Protein AF-S9QUW1-F1 (afdb_monomer)

Secondary structure (DSSP, 8-state):
--TTTS--TT-----EE-SSSHHHHHHHHTSSPPGGG--EE-TT-HHHHHTT--SSSEEEEEETTEEEEEEESHHHHTSHHHHHHHHHHHHHS----PPP--

Mean predicted aligned error: 8.57 Å

Organism: Cystobacter fuscus (strain ATCC 25194 / DSM 2262 / NBRC 100088 / M29) (NCBI:txid1242864)

InterPro domains:
  IPR036249 Thioredoxin-like superfamily [SSF52833] (4-89)

Sequence (102 aa):
MALAKHPPEELQVLLFSHDADMPAVETFLGGPPDPALHLRLDAGKRAAHAFGVDTLPTSILVVDGRLVARFQGPREWDSRAMRRLLEKLTEEHPARDPAPVH

Nearest PDB structures (foldseek):
  3die-assembly1_B  TM=4.450E-01  e=2.642E-01  Staphylococcus aureus
  2qgv-assembly1_A  TM=6.243E-01  e=1.275E+00  Shigella flexneri 2a str. 301
  1nrj-assembly1_A  TM=4.425E-01  e=6.586E+00  Saccharomyces cerevisiae

Radius of gyration: 15.19 Å; Cα contacts (8 Å, |Δi|>4): 98; chains: 1; bounding box: 30×29×43 Å

Structure (mmCIF, N/CA/C/O backbone):
data_AF-S9QUW1-F1
#
_entry.id   AF-S9QUW1-F1
#
loop_
_atom_site.group_PDB
_atom_site.id
_atom_site.type_symbol
_atom_site.label_atom_id
_atom_site.label_alt_id
_atom_site.label_comp_id
_atom_site.label_asym_id
_atom_site.label_entity_id
_atom_site.label_seq_id
_atom_site.pdbx_PDB_ins_code
_atom_site.Cartn_x
_atom_site.Cartn_y
_atom_site.Cartn_z
_atom_site.occupancy
_atom_site.B_iso_or_equiv
_atom_site.auth_seq_id
_atom_site.auth_comp_id
_atom_site.auth_asym_id
_atom_site.auth_atom_id
_atom_site.pdbx_PDB_model_num
ATOM 1 N N . MET A 1 1 ? 1.335 12.643 4.805 1.00 53.53 1 MET A N 1
ATOM 2 C CA . MET A 1 1 ? 2.306 11.585 5.181 1.00 53.53 1 MET A CA 1
ATOM 3 C C . MET A 1 1 ? 2.547 11.438 6.698 1.00 53.53 1 MET A C 1
ATOM 5 O O . MET A 1 1 ? 3.632 11.029 7.077 1.00 53.53 1 MET A O 1
ATOM 9 N N . ALA A 1 2 ? 1.589 11.725 7.591 1.00 47.75 2 ALA A N 1
ATOM 10 C CA . ALA A 1 2 ? 1.814 11.527 9.037 1.00 47.75 2 ALA A CA 1
ATOM 11 C C . ALA A 1 2 ? 1.606 10.059 9.467 1.00 47.75 2 ALA A C 1
ATOM 13 O O . ALA A 1 2 ? 2.453 9.498 10.145 1.00 47.75 2 ALA A O 1
ATOM 14 N N . LEU A 1 3 ? 0.550 9.409 8.965 1.00 47.59 3 LEU A N 1
ATOM 15 C CA . LEU A 1 3 ? 0.196 8.019 9.298 1.00 47.59 3 LEU A CA 1
ATOM 16 C C . LEU A 1 3 ? 1.204 6.969 8.808 1.00 47.59 3 LEU A C 1
ATOM 18 O O . LEU A 1 3 ? 1.446 5.997 9.502 1.00 47.59 3 LEU A O 1
ATOM 22 N N . ALA A 1 4 ? 1.831 7.173 7.645 1.00 51.47 4 ALA A N 1
ATOM 23 C CA . ALA A 1 4 ? 2.875 6.263 7.157 1.00 51.47 4 ALA A CA 1
ATOM 24 C C . ALA A 1 4 ? 4.197 6.396 7.933 1.00 51.47 4 ALA A C 1
ATOM 26 O O . ALA A 1 4 ? 5.015 5.489 7.901 1.00 51.47 4 ALA A O 1
ATOM 27 N N . LYS A 1 5 ? 4.415 7.543 8.590 1.00 50.31 5 LYS A N 1
ATOM 28 C CA . LYS A 1 5 ? 5.630 7.825 9.367 1.00 50.31 5 LYS A CA 1
ATOM 29 C C . LYS A 1 5 ? 5.477 7.443 10.840 1.00 50.31 5 LYS A C 1
ATOM 31 O O . LYS A 1 5 ? 6.465 7.115 11.480 1.00 50.31 5 LYS A O 1
ATOM 36 N N . HIS A 1 6 ? 4.249 7.489 11.356 1.00 54.09 6 HIS A N 1
ATOM 37 C CA . HIS A 1 6 ? 3.894 7.109 12.722 1.00 54.09 6 HIS A CA 1
ATOM 38 C C . HIS A 1 6 ? 2.552 6.370 12.708 1.00 54.09 6 HIS A C 1
ATOM 40 O O . HIS A 1 6 ? 1.517 6.975 13.008 1.00 54.09 6 HIS A O 1
ATOM 46 N N . PRO A 1 7 ? 2.529 5.099 12.279 1.00 59.28 7 PRO A N 1
ATOM 47 C CA . PRO A 1 7 ? 1.333 4.295 12.443 1.00 59.28 7 PRO A CA 1
ATOM 48 C C . PRO A 1 7 ? 1.064 4.081 13.948 1.00 59.28 7 PRO A C 1
ATOM 50 O O . PRO A 1 7 ? 2.017 4.021 14.729 1.00 59.28 7 PRO A O 1
ATOM 53 N N . PRO A 1 8 ? -0.211 3.992 14.369 1.00 64.44 8 PRO A N 1
ATOM 54 C CA . PRO A 1 8 ? -0.577 3.460 15.683 1.00 64.44 8 PRO A CA 1
ATOM 55 C C . PRO A 1 8 ? 0.126 2.124 15.952 1.00 64.44 8 PRO A C 1
ATOM 57 O O . PRO A 1 8 ? 0.358 1.372 15.005 1.00 64.44 8 PRO A O 1
ATOM 60 N N . GLU A 1 9 ? 0.442 1.801 17.209 1.00 66.00 9 GLU A N 1
ATOM 61 C CA . GLU A 1 9 ? 1.118 0.534 17.548 1.00 66.00 9 GLU A CA 1
ATOM 62 C C . GLU A 1 9 ? 0.324 -0.695 17.078 1.00 66.00 9 GLU A C 1
ATOM 64 O O . GLU A 1 9 ? 0.911 -1.720 16.731 1.00 66.00 9 GLU A O 1
ATOM 69 N N . GLU A 1 10 ? -1.004 -0.586 16.991 1.00 72.38 10 GLU A N 1
ATOM 70 C CA . GLU A 1 10 ? -1.881 -1.662 16.523 1.00 72.38 10 GLU A CA 1
ATOM 71 C C . GLU A 1 10 ? -1.983 -1.739 14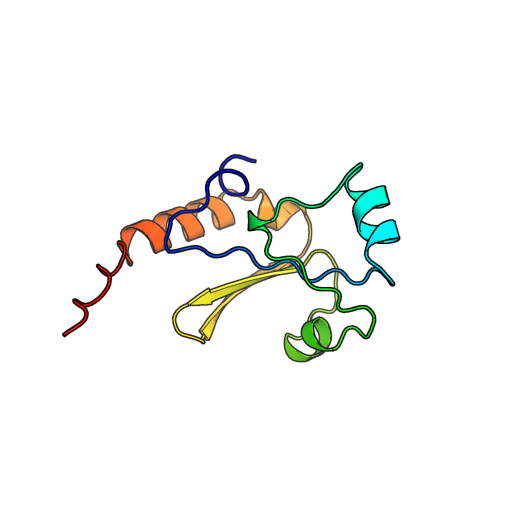.989 1.00 72.38 10 GLU A C 1
ATOM 73 O O . GLU A 1 10 ? -2.571 -2.677 14.445 1.00 72.38 10 GLU A O 1
ATOM 78 N N . LEU A 1 11 ? -1.417 -0.763 14.270 1.00 76.62 11 LEU A N 1
ATOM 79 C CA . LEU A 1 11 ? -1.448 -0.685 12.815 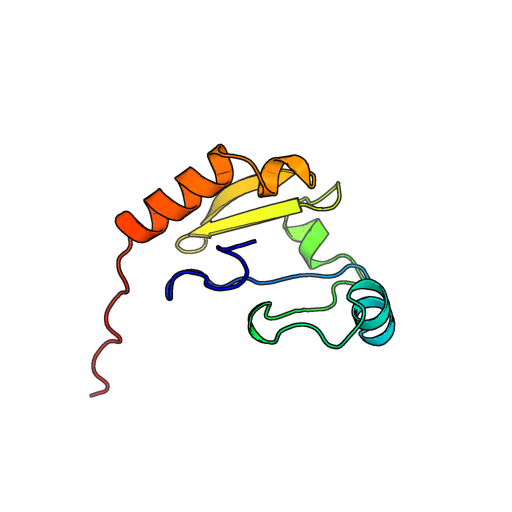1.00 76.62 11 LEU A CA 1
ATOM 80 C C . LEU A 1 11 ? -0.096 -1.084 12.224 1.00 76.62 11 LEU A C 1
ATOM 82 O O . LEU A 1 11 ? 0.852 -0.303 12.178 1.00 76.62 11 LEU A O 1
ATOM 86 N N . GLN A 1 12 ? -0.036 -2.280 11.648 1.00 83.06 12 GLN A N 1
ATOM 87 C CA . GLN A 1 12 ? 1.113 -2.691 10.851 1.00 83.06 12 GLN A CA 1
ATOM 88 C C . GLN A 1 12 ? 0.902 -2.351 9.372 1.00 83.06 12 GLN A C 1
ATOM 90 O O . GLN A 1 12 ? -0.103 -2.730 8.768 1.00 83.06 12 GLN A O 1
ATOM 95 N N . VAL A 1 13 ? 1.879 -1.678 8.762 1.00 84.56 13 VAL A N 1
ATOM 96 C CA . VAL A 1 13 ? 1.891 -1.429 7.316 1.00 84.56 13 VAL A CA 1
ATOM 97 C C . VAL A 1 13 ? 2.680 -2.537 6.627 1.00 84.56 13 VAL A C 1
ATOM 99 O O . VAL A 1 13 ? 3.839 -2.770 6.949 1.00 84.56 13 VAL A O 1
ATOM 102 N N . LEU A 1 14 ? 2.057 -3.212 5.661 1.00 91.38 14 LEU A N 1
ATOM 103 C CA . LEU A 1 14 ? 2.699 -4.229 4.831 1.00 91.38 14 LEU A CA 1
ATOM 104 C C . LEU A 1 14 ? 2.607 -3.819 3.363 1.00 91.38 14 LEU A C 1
ATOM 106 O O . LEU A 1 14 ? 1.513 -3.719 2.807 1.00 91.38 14 LEU A O 1
ATOM 110 N N . LEU A 1 15 ? 3.759 -3.588 2.736 1.00 93.31 15 LEU A N 1
ATOM 111 C CA . LEU A 1 15 ? 3.845 -3.204 1.330 1.00 93.31 15 LEU A CA 1
ATOM 112 C C . LEU A 1 15 ? 4.246 -4.397 0.456 1.00 93.31 15 LEU A C 1
ATOM 114 O O . LEU A 1 15 ? 5.314 -4.974 0.642 1.00 93.31 15 LEU A O 1
ATOM 118 N N . PHE A 1 16 ? 3.420 -4.731 -0.534 1.00 95.75 16 PHE A N 1
ATOM 119 C CA . PHE A 1 16 ? 3.775 -5.672 -1.597 1.00 95.75 16 PHE A CA 1
ATOM 120 C C . PHE A 1 16 ? 4.134 -4.894 -2.863 1.00 95.75 16 PHE A C 1
ATOM 122 O O . PHE A 1 16 ? 3.276 -4.207 -3.418 1.00 95.75 16 PHE A O 1
ATOM 129 N N . SER A 1 17 ? 5.386 -4.988 -3.316 1.00 95.88 17 SER A N 1
ATOM 130 C CA . SER A 1 17 ? 5.792 -4.405 -4.600 1.00 95.88 17 SER A CA 1
ATOM 131 C C . SER A 1 17 ? 5.680 -5.425 -5.731 1.00 95.88 17 SER A C 1
ATOM 133 O O . SER A 1 17 ? 6.058 -6.579 -5.565 1.00 95.88 17 SER A O 1
ATOM 135 N N . HIS A 1 18 ? 5.207 -4.994 -6.900 1.00 95.75 18 HIS A N 1
ATOM 136 C CA . HIS A 1 18 ? 5.244 -5.793 -8.130 1.00 95.75 18 HIS A CA 1
ATOM 137 C C . HIS A 1 18 ? 6.583 -5.692 -8.878 1.00 95.75 18 HIS A C 1
ATOM 139 O O . HIS A 1 18 ? 6.721 -6.293 -9.945 1.00 95.75 18 HIS A O 1
ATOM 145 N N . ASP A 1 19 ? 7.542 -4.923 -8.360 1.00 96.81 19 ASP A N 1
ATOM 146 C CA . ASP A 1 19 ? 8.883 -4.832 -8.931 1.00 96.81 19 ASP A CA 1
ATOM 147 C C . ASP A 1 19 ? 9.573 -6.202 -8.950 1.00 96.81 19 ASP A C 1
ATOM 149 O O . ASP A 1 19 ? 9.304 -7.081 -8.126 1.00 96.81 19 ASP A O 1
ATOM 153 N N . ALA A 1 20 ? 10.475 -6.383 -9.915 1.00 95.94 20 ALA A N 1
ATOM 154 C CA . ALA A 1 20 ? 11.167 -7.652 -10.120 1.00 95.94 20 ALA A CA 1
ATOM 155 C C . ALA A 1 20 ? 12.140 -7.989 -8.977 1.00 95.94 20 ALA A C 1
ATOM 157 O O . ALA A 1 20 ? 12.332 -9.164 -8.662 1.00 95.94 20 ALA A O 1
ATOM 158 N N . ASP A 1 21 ? 12.745 -6.970 -8.364 1.00 97.12 21 ASP A N 1
ATOM 159 C CA . ASP A 1 21 ? 13.779 -7.102 -7.343 1.00 97.12 21 ASP A CA 1
ATOM 160 C C . ASP A 1 21 ? 13.865 -5.865 -6.427 1.00 97.12 21 ASP A C 1
ATOM 162 O O . ASP A 1 21 ? 13.207 -4.845 -6.643 1.00 97.12 21 ASP A O 1
ATOM 166 N N . MET A 1 22 ? 14.665 -5.972 -5.359 1.00 96.06 22 MET A N 1
ATOM 167 C CA . MET A 1 22 ? 14.879 -4.877 -4.405 1.00 96.06 22 MET A CA 1
ATOM 168 C C . MET A 1 22 ? 15.581 -3.656 -5.026 1.00 96.06 22 MET A C 1
ATOM 170 O O . MET A 1 22 ?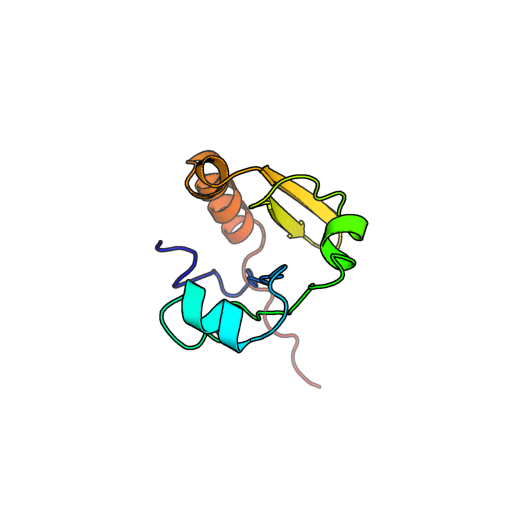 15.135 -2.549 -4.744 1.00 96.06 22 MET A O 1
ATOM 174 N N . PRO A 1 23 ? 16.612 -3.787 -5.887 1.00 97.44 23 PRO A N 1
ATOM 175 C CA . PRO A 1 23 ? 17.208 -2.630 -6.560 1.00 97.44 23 PRO A CA 1
ATOM 176 C C . PRO A 1 23 ? 16.213 -1.767 -7.349 1.00 97.44 23 PRO A C 1
ATOM 178 O O . PRO A 1 23 ? 16.310 -0.537 -7.317 1.00 97.44 23 PRO A O 1
ATOM 181 N N . ALA A 1 24 ? 15.236 -2.373 -8.032 1.00 97.00 24 ALA A N 1
ATOM 182 C CA . ALA A 1 24 ? 14.173 -1.630 -8.710 1.00 97.00 24 ALA A CA 1
ATOM 183 C C . ALA A 1 24 ? 13.305 -0.836 -7.715 1.00 97.00 24 ALA A C 1
ATOM 185 O O . ALA A 1 24 ? 13.047 0.351 -7.934 1.00 97.00 24 ALA A O 1
ATOM 186 N N . VAL A 1 25 ? 12.938 -1.455 -6.586 1.00 95.88 25 VAL A N 1
ATOM 187 C CA . VAL A 1 25 ? 12.219 -0.787 -5.487 1.00 95.88 25 VAL A CA 1
ATOM 188 C C . VAL A 1 25 ? 13.023 0.394 -4.942 1.00 95.88 25 VAL A C 1
ATOM 190 O O . VAL A 1 25 ? 12.492 1.494 -4.803 1.00 95.88 25 VAL A O 1
ATOM 193 N N . GLU A 1 26 ? 14.305 0.190 -4.642 1.00 96.31 26 GLU A N 1
ATOM 194 C CA . GLU A 1 26 ? 15.175 1.233 -4.089 1.00 96.31 26 GLU A CA 1
ATOM 195 C C . GLU A 1 26 ? 15.344 2.399 -5.061 1.00 96.31 26 GLU A C 1
ATOM 197 O O . GLU A 1 26 ? 15.307 3.561 -4.659 1.00 96.31 26 GLU A O 1
ATOM 202 N N . THR A 1 27 ? 15.452 2.100 -6.357 1.00 96.88 27 THR A N 1
ATOM 203 C CA . THR A 1 27 ? 15.503 3.113 -7.417 1.00 96.88 27 THR A CA 1
ATOM 204 C C . THR A 1 27 ? 14.224 3.947 -7.443 1.00 96.88 27 THR A C 1
ATOM 206 O O . THR A 1 27 ? 14.298 5.173 -7.516 1.00 96.88 27 THR A O 1
ATOM 209 N N . PHE A 1 28 ? 13.053 3.309 -7.344 1.00 92.06 28 PHE A N 1
ATOM 210 C CA . PHE A 1 28 ? 11.764 4.003 -7.296 1.00 92.06 28 PHE A CA 1
ATOM 211 C C . PHE A 1 28 ? 11.618 4.881 -6.044 1.00 92.06 28 PHE A C 1
ATOM 213 O O . PHE A 1 28 ? 11.117 6.002 -6.130 1.00 92.06 28 PHE A O 1
ATOM 220 N N . LEU A 1 29 ? 12.069 4.391 -4.887 1.00 90.44 29 LEU A N 1
ATOM 221 C CA . LEU A 1 29 ? 12.000 5.119 -3.617 1.00 90.44 29 LEU A CA 1
ATOM 222 C C . LEU A 1 29 ? 13.100 6.181 -3.458 1.00 90.44 29 LEU A C 1
ATOM 224 O O . LEU A 1 29 ? 12.993 7.037 -2.580 1.00 90.44 29 LEU A O 1
ATOM 228 N N . GLY A 1 30 ? 14.145 6.144 -4.288 1.00 95.50 30 GLY A N 1
ATOM 229 C CA . GLY A 1 30 ? 15.329 6.991 -4.139 1.00 95.50 30 GLY A CA 1
ATOM 230 C C . GLY A 1 30 ? 16.235 6.578 -2.972 1.00 95.50 30 GLY A C 1
ATOM 231 O O . GLY A 1 30 ? 16.947 7.422 -2.427 1.00 95.50 30 GLY A O 1
ATOM 232 N N . GLY A 1 31 ? 16.198 5.307 -2.564 1.00 94.62 31 GLY A N 1
ATOM 233 C CA . GLY A 1 31 ? 16.966 4.759 -1.448 1.00 94.62 31 GLY A CA 1
ATOM 234 C C . GLY A 1 31 ? 16.356 3.477 -0.863 1.00 94.62 31 GLY A C 1
ATOM 235 O O . GLY A 1 31 ? 15.306 3.025 -1.325 1.00 94.62 31 GLY A O 1
ATOM 236 N N . PRO A 1 32 ? 16.992 2.887 0.167 1.00 93.12 32 PRO A N 1
ATOM 237 C CA . PRO A 1 32 ? 16.470 1.705 0.845 1.00 93.12 32 PRO A CA 1
ATOM 238 C C . PRO A 1 32 ? 15.086 1.979 1.461 1.00 93.12 32 PRO A C 1
ATOM 240 O O . PRO A 1 32 ? 14.883 3.050 2.042 1.00 93.12 32 PRO A O 1
ATOM 243 N N . PRO A 1 33 ? 14.128 1.036 1.363 1.00 91.31 33 PRO A N 1
ATOM 244 C CA . PRO A 1 33 ? 12.812 1.203 1.967 1.00 91.31 33 PRO A CA 1
ATOM 245 C C . PRO A 1 33 ? 12.900 1.269 3.492 1.00 91.31 33 PRO A C 1
ATOM 247 O O . PRO A 1 33 ? 13.714 0.587 4.116 1.00 91.31 33 PRO A O 1
ATOM 250 N N . ASP A 1 34 ? 11.999 2.045 4.094 1.00 89.19 34 ASP A N 1
ATOM 251 C CA . ASP A 1 34 ? 11.841 2.087 5.546 1.00 89.19 34 ASP A CA 1
ATOM 252 C C . ASP A 1 34 ? 11.431 0.691 6.074 1.00 89.19 34 ASP A C 1
ATOM 254 O O . ASP A 1 34 ? 10.429 0.134 5.602 1.00 89.19 34 ASP A O 1
ATOM 258 N N . PRO A 1 35 ? 12.165 0.107 7.044 1.00 87.12 35 PRO A N 1
ATOM 259 C CA . PRO A 1 35 ? 11.821 -1.180 7.646 1.00 87.12 35 PRO A CA 1
ATOM 260 C C . PRO A 1 35 ? 10.390 -1.258 8.199 1.00 87.12 35 PRO A C 1
ATOM 262 O O . PRO A 1 35 ? 9.800 -2.342 8.184 1.00 87.12 35 PRO A O 1
ATOM 265 N N . ALA A 1 36 ? 9.811 -0.131 8.631 1.00 83.25 36 ALA A N 1
ATOM 266 C CA . ALA A 1 36 ? 8.442 -0.051 9.143 1.00 83.25 36 ALA A CA 1
ATOM 267 C C . ALA A 1 36 ? 7.367 -0.348 8.078 1.00 83.25 36 ALA A C 1
ATOM 269 O O . ALA A 1 36 ? 6.223 -0.635 8.420 1.00 83.25 36 ALA A O 1
ATOM 270 N N . LEU A 1 37 ? 7.719 -0.325 6.785 1.00 85.44 37 LEU A N 1
ATOM 271 C CA . LE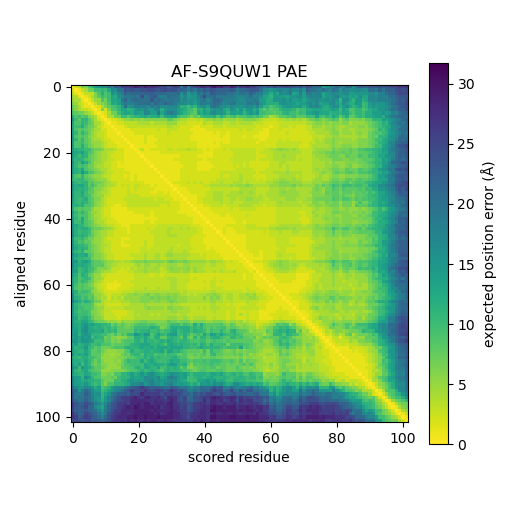U A 1 37 ? 6.814 -0.705 5.691 1.00 85.44 37 LEU A CA 1
ATOM 272 C C . LEU A 1 37 ? 6.711 -2.222 5.490 1.00 85.44 37 LEU A C 1
ATOM 274 O O . LEU A 1 37 ? 5.930 -2.678 4.649 1.00 85.44 37 LEU A O 1
ATOM 278 N N . HIS A 1 38 ? 7.546 -2.997 6.195 1.00 90.69 38 HIS A N 1
ATOM 279 C CA . HIS A 1 38 ? 7.621 -4.454 6.110 1.00 90.69 38 HIS A CA 1
ATOM 280 C C . HIS A 1 38 ? 7.604 -4.986 4.667 1.00 90.69 38 HIS A C 1
ATOM 282 O O . HIS A 1 38 ? 6.997 -6.017 4.393 1.00 90.69 38 HIS A O 1
ATOM 288 N N . LEU A 1 39 ? 8.279 -4.301 3.740 1.00 95.00 39 LEU A N 1
ATOM 289 C CA . LEU A 1 39 ? 8.151 -4.548 2.304 1.00 95.00 39 LEU A CA 1
ATOM 290 C C . LEU A 1 39 ? 8.419 -6.013 1.919 1.00 95.00 39 LEU A C 1
ATOM 292 O O . LEU A 1 39 ? 9.320 -6.671 2.452 1.00 95.00 39 LEU A O 1
ATOM 296 N N . ARG A 1 40 ? 7.627 -6.527 0.977 1.00 96.44 40 ARG A N 1
ATOM 297 C CA . ARG A 1 40 ? 7.784 -7.834 0.332 1.00 96.44 40 ARG A CA 1
ATOM 298 C C . ARG A 1 40 ? 7.685 -7.666 -1.181 1.00 96.44 40 ARG A C 1
ATOM 300 O O . ARG A 1 40 ? 6.863 -6.898 -1.672 1.00 96.44 40 ARG A O 1
ATOM 307 N N . LEU A 1 41 ? 8.497 -8.412 -1.920 1.00 97.56 41 LEU A N 1
ATOM 308 C CA . LEU A 1 41 ? 8.350 -8.510 -3.370 1.00 97.56 41 LEU A CA 1
ATOM 309 C C . LEU A 1 41 ? 7.242 -9.511 -3.710 1.00 97.56 41 LEU A C 1
ATOM 311 O O . LEU A 1 41 ? 7.209 -10.625 -3.190 1.00 97.56 41 LEU A O 1
ATOM 315 N N . ASP A 1 42 ? 6.371 -9.111 -4.621 1.00 96.75 42 ASP A N 1
ATOM 316 C CA . ASP A 1 42 ? 5.322 -9.905 -5.248 1.00 96.75 42 ASP A CA 1
ATOM 317 C C . ASP A 1 42 ? 5.444 -9.796 -6.777 1.00 96.75 42 ASP A C 1
ATOM 319 O O . ASP A 1 42 ? 4.480 -9.511 -7.484 1.00 96.75 42 ASP A O 1
ATOM 323 N N . ALA A 1 43 ? 6.651 -10.025 -7.309 1.00 95.44 43 ALA A N 1
ATOM 324 C CA . ALA A 1 43 ? 6.933 -9.970 -8.750 1.00 95.44 43 ALA A CA 1
ATOM 325 C C . ALA A 1 43 ? 6.012 -10.898 -9.573 1.00 95.44 43 ALA A C 1
ATOM 327 O O . ALA A 1 43 ? 5.622 -10.589 -10.698 1.00 95.44 43 ALA A O 1
ATOM 328 N N . GLY A 1 44 ? 5.622 -12.037 -8.986 1.00 95.19 44 GLY A N 1
ATOM 329 C CA . GLY A 1 44 ? 4.666 -12.986 -9.565 1.00 95.19 44 GLY A CA 1
ATOM 330 C C . GLY A 1 44 ? 3.192 -12.621 -9.355 1.00 95.19 44 GLY A C 1
ATOM 331 O O . GLY A 1 44 ? 2.328 -13.385 -9.783 1.00 95.19 44 GLY A O 1
ATOM 332 N N . LYS A 1 45 ? 2.899 -11.497 -8.687 1.00 94.62 45 LYS A N 1
ATOM 333 C CA . LYS A 1 45 ? 1.553 -10.969 -8.399 1.00 94.62 45 LYS A CA 1
ATOM 334 C C . LYS A 1 45 ? 0.653 -11.947 -7.639 1.00 94.62 45 LYS A C 1
ATOM 336 O O . LYS A 1 45 ? -0.570 -11.889 -7.742 1.00 94.62 45 LYS A O 1
ATOM 341 N N . ARG A 1 46 ? 1.233 -12.896 -6.901 1.00 95.88 46 ARG A N 1
ATOM 342 C CA . ARG A 1 46 ? 0.493 -13.963 -6.215 1.00 95.88 46 ARG A CA 1
ATOM 343 C C . ARG A 1 46 ? -0.361 -13.399 -5.090 1.00 95.88 46 ARG A C 1
ATOM 345 O O . ARG A 1 46 ? -1.514 -13.805 -4.956 1.00 95.88 46 ARG A O 1
ATOM 352 N N . ALA A 1 47 ? 0.193 -12.484 -4.296 1.00 93.19 47 ALA A N 1
ATOM 353 C CA . ALA A 1 47 ? -0.554 -11.832 -3.228 1.00 93.19 47 ALA A CA 1
ATOM 354 C C . ALA A 1 47 ? -1.624 -10.912 -3.825 1.00 93.19 47 ALA A C 1
ATOM 356 O O . ALA A 1 47 ? -2.791 -11.008 -3.448 1.00 93.19 47 ALA A O 1
ATOM 357 N N . ALA A 1 48 ? -1.261 -10.100 -4.821 1.00 93.31 48 ALA A N 1
ATOM 358 C CA . ALA A 1 48 ? -2.204 -9.232 -5.520 1.00 93.31 48 ALA A CA 1
ATOM 359 C C . ALA A 1 48 ? -3.407 -10.003 -6.088 1.00 93.31 48 ALA A C 1
ATOM 361 O O . ALA A 1 48 ? -4.553 -9.635 -5.825 1.00 93.31 48 ALA A O 1
ATOM 362 N N . HIS A 1 49 ? -3.171 -11.123 -6.778 1.00 94.88 49 HIS A N 1
ATOM 363 C CA . HIS A 1 49 ? -4.241 -11.980 -7.287 1.00 94.88 49 HIS A CA 1
ATOM 364 C C . HIS A 1 49 ? -5.091 -12.595 -6.172 1.00 94.88 49 HIS A C 1
ATOM 366 O O . HIS A 1 49 ? -6.314 -12.602 -6.287 1.00 94.88 49 HIS A O 1
ATOM 372 N N . ALA A 1 50 ? -4.481 -13.065 -5.079 1.00 93.69 50 ALA A N 1
ATOM 373 C CA . ALA A 1 50 ? -5.221 -13.622 -3.945 1.00 93.69 50 ALA A CA 1
ATOM 374 C C . ALA A 1 50 ? -6.169 -12.596 -3.296 1.00 93.69 50 ALA A C 1
ATOM 376 O O . ALA A 1 50 ? -7.241 -12.961 -2.818 1.00 93.69 50 ALA A O 1
ATOM 377 N N . PHE A 1 51 ? -5.806 -11.312 -3.327 1.00 91.12 51 PHE A N 1
ATOM 378 C C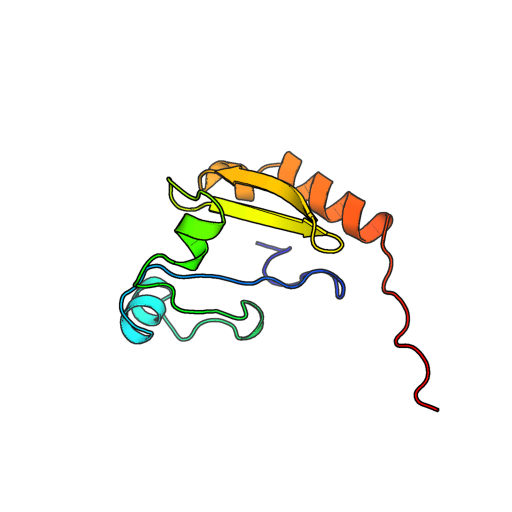A . PHE A 1 51 ? -6.655 -10.217 -2.863 1.00 91.12 51 PHE A CA 1
ATOM 379 C C . PHE A 1 51 ? -7.551 -9.617 -3.960 1.00 91.12 51 PHE A C 1
ATOM 381 O O . PHE A 1 51 ? -8.311 -8.694 -3.666 1.00 91.12 51 PHE A O 1
ATOM 388 N N . GLY A 1 52 ? -7.522 -10.115 -5.201 1.00 92.81 52 GLY A N 1
ATOM 389 C CA . GLY A 1 52 ? -8.296 -9.551 -6.315 1.00 92.81 52 GLY A CA 1
ATOM 390 C C . GLY A 1 52 ? -7.925 -8.093 -6.607 1.00 92.81 52 GLY A C 1
ATOM 391 O O . GLY A 1 52 ? -8.803 -7.230 -6.685 1.00 92.81 52 GLY A O 1
ATOM 392 N N . VAL A 1 53 ? -6.622 -7.799 -6.624 1.00 92.50 53 VAL A N 1
ATOM 393 C CA . VAL A 1 53 ? -6.063 -6.491 -6.975 1.00 92.50 53 VAL A CA 1
ATOM 394 C C . VAL A 1 53 ? -5.821 -6.440 -8.480 1.00 92.50 53 VAL A C 1
ATOM 396 O O . VAL A 1 53 ? -4.870 -7.033 -8.987 1.00 92.50 53 VAL A O 1
ATOM 399 N N . ASP A 1 54 ? -6.656 -5.670 -9.172 1.00 88.06 54 ASP A N 1
ATOM 400 C CA . ASP A 1 54 ? -6.604 -5.536 -10.634 1.00 88.06 54 ASP A CA 1
ATOM 401 C C . ASP A 1 54 ? -5.971 -4.204 -11.074 1.00 88.06 54 ASP A C 1
ATOM 403 O O . ASP A 1 54 ? -5.579 -4.030 -12.228 1.00 88.06 54 ASP A O 1
ATOM 407 N N . THR A 1 55 ? -5.861 -3.247 -10.147 1.00 87.31 55 THR A N 1
ATOM 408 C CA . THR A 1 55 ? -5.335 -1.899 -10.382 1.00 87.31 55 THR A CA 1
ATOM 409 C C . THR A 1 55 ? -4.351 -1.498 -9.289 1.00 87.31 55 THR A C 1
ATOM 411 O O . THR A 1 55 ? -4.503 -1.855 -8.118 1.00 87.31 55 THR A O 1
ATOM 414 N N . LEU A 1 56 ? -3.321 -0.743 -9.671 1.00 87.50 56 LEU A N 1
ATOM 415 C CA . LEU A 1 56 ? -2.326 -0.212 -8.745 1.00 87.50 56 LEU A CA 1
ATOM 416 C C . LEU A 1 56 ? -2.383 1.321 -8.667 1.00 87.50 56 LEU A C 1
ATOM 418 O O . LEU A 1 56 ? -2.670 1.969 -9.677 1.00 87.50 56 LEU A O 1
ATOM 422 N N . PRO A 1 57 ? -2.038 1.905 -7.504 1.00 89.38 57 PRO A N 1
ATOM 423 C CA . PRO A 1 57 ? -1.898 1.233 -6.209 1.00 89.38 57 PRO A CA 1
ATOM 424 C C . PRO A 1 57 ? -3.265 0.771 -5.675 1.00 89.38 57 PRO A C 1
ATOM 426 O O . PRO A 1 57 ? -4.283 1.394 -5.963 1.00 89.38 57 PRO A O 1
ATOM 429 N N . THR A 1 58 ? -3.290 -0.299 -4.880 1.00 91.06 58 THR A N 1
ATOM 430 C CA . THR A 1 58 ? -4.463 -0.684 -4.081 1.00 91.06 58 THR A CA 1
ATOM 431 C C . THR A 1 58 ? -4.027 -0.887 -2.641 1.00 91.06 58 THR A C 1
ATOM 433 O O . THR A 1 58 ? -3.063 -1.603 -2.379 1.00 91.06 58 THR A O 1
ATOM 436 N N . SER A 1 59 ? -4.766 -0.290 -1.715 1.00 8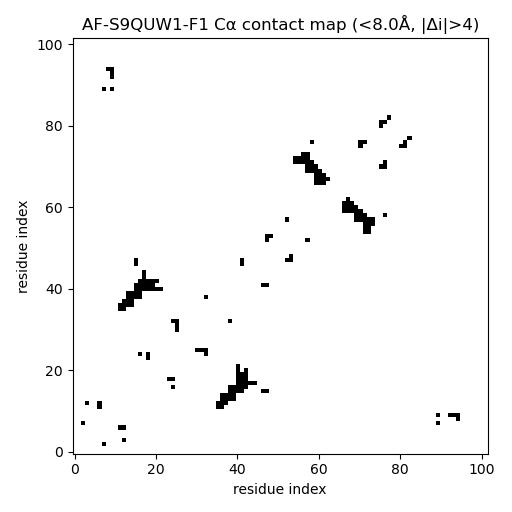8.88 59 SER A N 1
ATOM 437 C CA . SER A 1 59 ? -4.587 -0.479 -0.281 1.00 88.88 59 SER A CA 1
ATOM 438 C C . SER A 1 59 ? -5.774 -1.245 0.280 1.00 88.88 59 SER A C 1
ATOM 440 O O . SER A 1 59 ? -6.929 -0.972 -0.052 1.00 88.88 59 SER A O 1
ATOM 442 N N . ILE A 1 60 ? -5.489 -2.209 1.144 1.00 90.06 60 ILE A N 1
ATOM 443 C CA . ILE A 1 60 ? -6.488 -3.014 1.840 1.00 90.06 60 ILE A CA 1
ATOM 444 C C . ILE A 1 60 ? -6.272 -2.874 3.337 1.00 90.06 60 ILE A C 1
ATOM 446 O O . ILE A 1 60 ? -5.137 -2.783 3.799 1.00 90.06 60 ILE A O 1
ATOM 450 N N . LEU A 1 61 ? -7.369 -2.865 4.083 1.00 87.31 61 LEU A N 1
ATOM 451 C CA . LEU A 1 61 ? -7.336 -2.904 5.532 1.00 87.31 61 LEU A CA 1
ATOM 452 C C . LEU A 1 61 ? -7.921 -4.228 6.005 1.00 87.31 61 LEU A C 1
ATOM 454 O O . LEU A 1 61 ? -9.025 -4.611 5.603 1.00 87.31 61 LEU A O 1
ATOM 458 N N . VAL A 1 62 ? -7.175 -4.893 6.881 1.00 87.69 62 VAL A N 1
ATOM 459 C CA . VAL A 1 62 ? -7.555 -6.158 7.498 1.00 87.69 62 VAL A CA 1
ATOM 460 C C . VAL A 1 62 ? -7.595 -5.972 9.010 1.00 87.69 62 VAL A C 1
ATOM 462 O O . VAL A 1 62 ? -6.634 -5.477 9.587 1.00 87.69 62 VAL A O 1
ATOM 465 N N . VAL A 1 63 ? -8.695 -6.380 9.641 1.00 84.44 63 VAL A N 1
ATOM 466 C CA . VAL A 1 63 ? -8.886 -6.367 11.100 1.00 84.44 63 VAL A CA 1
ATOM 467 C C . VAL A 1 63 ? -9.351 -7.758 11.512 1.00 84.44 63 VAL A C 1
ATOM 469 O O . VAL A 1 63 ? -10.274 -8.298 10.900 1.00 84.44 63 VAL A O 1
ATOM 472 N N . ASP A 1 64 ? -8.673 -8.375 12.482 1.00 83.94 64 ASP A N 1
ATOM 473 C CA . ASP A 1 64 ? -8.955 -9.739 12.960 1.00 83.94 64 ASP A CA 1
ATOM 474 C C . ASP A 1 64 ? -9.109 -10.774 11.826 1.00 83.94 64 ASP A C 1
ATOM 476 O O . ASP A 1 64 ? -10.019 -11.605 11.805 1.00 83.94 64 ASP A O 1
ATOM 480 N N . GLY A 1 65 ? -8.228 -10.687 10.823 1.00 85.38 65 GLY A N 1
ATOM 481 C CA . GLY A 1 65 ? -8.214 -11.586 9.664 1.00 85.38 65 GLY A CA 1
ATOM 482 C C . GLY A 1 65 ? -9.313 -11.333 8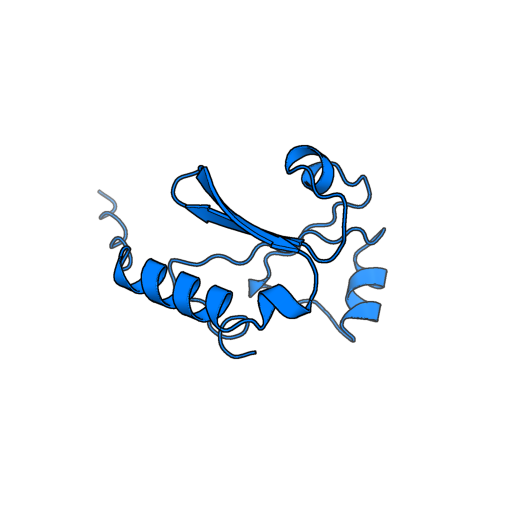.626 1.00 85.38 65 GLY A C 1
ATOM 483 O O . GLY A 1 65 ? -9.435 -12.100 7.672 1.00 85.38 65 GLY A O 1
ATOM 484 N N . ARG A 1 66 ? -10.110 -10.268 8.769 1.00 86.69 66 ARG A N 1
ATOM 485 C CA . ARG A 1 66 ? -11.180 -9.900 7.829 1.00 86.69 66 ARG A CA 1
ATOM 486 C C . ARG A 1 66 ? -10.830 -8.633 7.064 1.00 86.69 66 ARG A C 1
ATOM 488 O O . ARG A 1 66 ? -10.419 -7.645 7.662 1.00 86.69 66 ARG A O 1
ATOM 495 N N . LEU A 1 67 ? -11.040 -8.637 5.747 1.00 88.62 67 LEU A N 1
ATOM 496 C CA . LEU A 1 67 ? -10.937 -7.429 4.926 1.00 88.62 67 LEU A CA 1
ATOM 497 C C . LEU A 1 67 ? -12.116 -6.508 5.255 1.00 88.62 67 LEU A C 1
ATOM 499 O O . LEU A 1 67 ? -13.264 -6.859 4.993 1.00 88.62 67 LEU A O 1
ATOM 503 N N . VAL A 1 68 ? -11.826 -5.337 5.816 1.00 87.06 68 VAL A N 1
ATOM 504 C CA . VAL A 1 68 ? -12.843 -4.362 6.246 1.00 87.06 68 VAL A CA 1
ATOM 505 C C . VAL A 1 68 ? -12.929 -3.148 5.323 1.00 87.06 68 VAL A C 1
ATOM 507 O O . VAL A 1 68 ? -13.966 -2.493 5.271 1.00 87.06 68 VAL A O 1
ATOM 510 N N . ALA A 1 69 ? -11.868 -2.853 4.564 1.00 85.69 69 ALA A N 1
ATOM 511 C CA . ALA A 1 69 ? -11.880 -1.782 3.575 1.00 85.69 69 ALA A CA 1
ATOM 512 C C . ALA A 1 69 ? -10.899 -2.028 2.422 1.00 85.69 69 ALA A C 1
ATOM 514 O O . ALA A 1 69 ? -9.901 -2.742 2.558 1.00 85.69 69 ALA A O 1
ATOM 515 N N . ARG A 1 70 ? -11.190 -1.393 1.284 1.00 88.62 70 ARG A N 1
ATOM 516 C CA . ARG A 1 70 ? -10.358 -1.374 0.079 1.00 88.62 70 ARG A CA 1
ATOM 517 C C . ARG A 1 70 ? -10.360 0.026 -0.517 1.00 88.62 70 ARG A C 1
ATOM 519 O O . ARG A 1 70 ? -11.409 0.651 -0.619 1.00 88.62 70 ARG A O 1
ATOM 526 N N . PHE A 1 71 ? -9.190 0.465 -0.958 1.00 86.00 71 PHE A N 1
ATOM 527 C CA . PHE A 1 71 ? -8.956 1.780 -1.536 1.00 86.00 71 PHE A CA 1
ATOM 528 C C . PHE A 1 71 ? -8.142 1.610 -2.808 1.00 86.00 71 PHE A C 1
ATOM 530 O O . PHE A 1 71 ? -7.057 1.031 -2.777 1.00 86.00 71 PHE A O 1
ATOM 537 N N . GLN A 1 72 ? -8.685 2.069 -3.930 1.00 85.81 72 GLN A N 1
ATOM 538 C CA . GLN A 1 72 ? -8.082 1.879 -5.244 1.00 85.81 72 GLN A CA 1
ATOM 539 C C . GLN A 1 72 ? -7.589 3.214 -5.789 1.00 85.81 72 GLN A C 1
ATOM 541 O O . GLN A 1 72 ? -8.331 4.190 -5.875 1.00 85.81 72 GLN A O 1
ATOM 546 N N . GLY A 1 73 ? -6.328 3.240 -6.197 1.00 78.12 73 GLY A N 1
ATOM 547 C CA . GLY A 1 73 ? -5.668 4.418 -6.724 1.00 78.12 73 GLY A CA 1
ATOM 548 C C . GLY A 1 73 ? -5.097 5.343 -5.642 1.00 78.12 73 GLY A C 1
ATOM 549 O O . GLY A 1 73 ? -5.450 5.273 -4.464 1.00 78.12 73 GLY A O 1
ATOM 550 N N . PRO A 1 74 ? -4.203 6.259 -6.045 1.00 70.81 74 PRO A N 1
ATOM 551 C CA . PRO A 1 74 ? -3.442 7.083 -5.108 1.00 70.81 74 PRO A CA 1
ATOM 552 C C . PRO A 1 74 ? -4.319 8.103 -4.367 1.00 70.81 74 PRO A C 1
ATOM 554 O O . PRO A 1 74 ? -4.031 8.464 -3.232 1.00 70.81 74 PRO A O 1
ATOM 557 N N . ARG A 1 75 ? -5.421 8.550 -4.988 1.00 67.69 75 ARG A N 1
ATOM 558 C CA . ARG A 1 75 ? -6.321 9.567 -4.418 1.00 67.69 75 ARG A CA 1
ATOM 559 C C . ARG A 1 75 ? -7.088 9.069 -3.196 1.00 67.69 75 ARG A C 1
ATOM 561 O O . ARG A 1 75 ? -7.407 9.862 -2.316 1.00 67.69 75 ARG A O 1
ATOM 568 N N . GLU A 1 76 ? -7.386 7.775 -3.156 1.00 71.56 76 GLU A N 1
ATOM 569 C CA . GLU A 1 76 ? -8.179 7.178 -2.084 1.00 71.56 76 GLU A CA 1
ATOM 570 C C . GLU A 1 76 ? -7.366 7.008 -0.796 1.00 71.56 76 GLU A C 1
ATOM 572 O O . GLU A 1 76 ? -7.912 7.141 0.300 1.00 71.56 76 GLU A O 1
ATOM 577 N N . TRP A 1 77 ? -6.050 6.806 -0.910 1.00 67.25 77 TRP A N 1
ATOM 578 C CA . TRP A 1 77 ? -5.145 6.721 0.237 1.00 67.25 77 TRP A CA 1
ATOM 579 C C . TRP A 1 77 ? -5.035 8.045 1.004 1.00 67.25 77 TRP A C 1
ATOM 581 O O . TRP A 1 77 ? -5.148 8.071 2.226 1.00 67.25 77 TRP A O 1
ATOM 591 N N . ASP A 1 78 ? -4.894 9.163 0.290 1.00 69.06 78 ASP A N 1
ATOM 592 C CA . ASP A 1 78 ? -4.837 10.501 0.898 1.00 69.06 78 ASP A CA 1
ATOM 593 C C . ASP A 1 78 ? -6.230 11.077 1.228 1.00 69.06 78 ASP A C 1
ATOM 595 O O . ASP A 1 78 ? -6.369 12.242 1.619 1.00 69.06 78 ASP A O 1
ATOM 599 N N . SER A 1 79 ? -7.291 10.280 1.072 1.00 75.00 79 SER A N 1
ATOM 600 C CA . SER A 1 79 ? -8.657 10.739 1.294 1.00 75.00 79 SER A CA 1
ATOM 601 C C . SER A 1 79 ? -8.953 10.988 2.779 1.00 75.00 79 SER A C 1
ATOM 603 O O . SER A 1 79 ? -8.448 10.325 3.690 1.00 75.00 79 SER A O 1
ATOM 605 N N . ARG A 1 80 ? -9.877 11.922 3.051 1.00 78.88 80 ARG A N 1
ATOM 606 C CA . ARG A 1 80 ? -10.420 12.113 4.411 1.00 78.88 80 ARG A CA 1
ATOM 607 C C . ARG A 1 80 ? -11.109 10.851 4.940 1.00 78.88 80 ARG A C 1
ATOM 609 O O . ARG A 1 80 ? -11.180 10.679 6.152 1.00 78.88 80 ARG A O 1
ATOM 616 N N . ALA A 1 81 ? -11.634 10.006 4.050 1.00 75.62 81 ALA A N 1
ATOM 617 C CA . ALA A 1 81 ? -12.292 8.758 4.415 1.00 75.62 81 ALA A CA 1
ATOM 618 C C . ALA A 1 81 ? -11.288 7.749 4.985 1.00 75.62 81 ALA A C 1
ATOM 620 O O . ALA A 1 81 ? -11.531 7.221 6.066 1.00 75.62 81 ALA A O 1
ATOM 621 N N . MET A 1 82 ? -10.138 7.569 4.324 1.00 76.88 82 MET A N 1
ATOM 622 C CA . MET A 1 82 ? -9.036 6.751 4.836 1.00 76.88 82 MET A CA 1
ATOM 623 C C . MET A 1 82 ? -8.587 7.235 6.214 1.00 76.88 82 MET A C 1
ATOM 625 O O . MET A 1 82 ? -8.512 6.456 7.159 1.00 76.88 82 MET A O 1
ATOM 629 N N . ARG A 1 83 ? -8.340 8.543 6.349 1.00 77.94 83 ARG A N 1
ATOM 630 C CA . ARG A 1 83 ? -7.890 9.116 7.620 1.00 77.94 83 ARG A CA 1
ATOM 631 C C . ARG A 1 83 ? -8.874 8.841 8.761 1.00 77.94 83 ARG A C 1
ATOM 633 O O . ARG A 1 83 ? -8.457 8.357 9.804 1.00 77.94 83 ARG A O 1
ATOM 640 N N . ARG A 1 84 ? -10.167 9.096 8.544 1.00 80.06 84 ARG A N 1
ATOM 641 C CA . ARG A 1 84 ? -11.215 8.838 9.547 1.00 80.06 84 ARG A CA 1
ATOM 642 C C . ARG A 1 84 ? -11.367 7.359 9.881 1.00 80.06 84 ARG A C 1
ATOM 644 O O . ARG A 1 84 ? -11.701 7.034 11.012 1.00 80.06 84 ARG A O 1
ATOM 651 N N . LEU A 1 85 ? -11.184 6.477 8.899 1.00 77.50 85 LEU A N 1
ATOM 652 C CA . LEU A 1 85 ? -11.227 5.037 9.126 1.00 77.50 85 LEU A CA 1
ATOM 653 C C . LEU A 1 85 ? -10.096 4.610 10.062 1.00 77.50 85 LEU A C 1
ATOM 655 O O . LEU A 1 85 ? -10.355 3.912 11.034 1.00 77.50 85 LEU A O 1
ATOM 659 N N . LEU A 1 86 ? -8.872 5.065 9.792 1.00 75.62 86 LEU A N 1
ATOM 660 C CA . LEU A 1 86 ? -7.715 4.760 10.631 1.00 75.62 86 LEU A CA 1
ATOM 661 C C . LEU A 1 86 ? -7.877 5.341 12.042 1.00 75.62 86 LEU A C 1
ATOM 663 O O . LEU A 1 86 ? -7.666 4.616 13.003 1.00 75.62 86 LEU A O 1
ATOM 667 N N . GLU A 1 87 ? -8.336 6.592 12.165 1.00 78.00 87 GLU A N 1
ATOM 668 C CA . GLU A 1 87 ? -8.635 7.224 13.462 1.00 78.00 87 GLU A CA 1
ATOM 669 C C . GLU A 1 87 ? -9.645 6.395 14.279 1.00 78.00 87 GLU A C 1
ATOM 671 O O . GLU A 1 87 ? -9.369 6.057 15.426 1.00 78.00 87 GLU A O 1
ATOM 676 N N . LYS A 1 88 ? -10.767 5.977 13.674 1.00 74.75 88 LYS A N 1
ATOM 677 C CA . LYS A 1 88 ? -11.773 5.142 14.353 1.00 74.75 88 LYS A CA 1
ATOM 678 C C . LYS A 1 88 ? -11.233 3.799 14.827 1.00 74.75 88 LYS A C 1
ATOM 680 O O . LYS A 1 88 ? -11.594 3.348 15.903 1.00 74.75 88 LYS A O 1
ATOM 685 N N . LEU A 1 89 ? -10.398 3.145 14.028 1.00 68.88 89 LEU A N 1
ATOM 686 C CA . LEU A 1 89 ? -9.878 1.823 14.377 1.00 68.88 89 LEU A CA 1
ATOM 687 C C . LEU A 1 89 ? -8.907 1.884 15.549 1.00 68.88 89 LEU A C 1
ATOM 689 O O . LEU A 1 89 ? -8.926 0.996 16.392 1.00 68.88 89 LEU A O 1
ATOM 693 N N . THR A 1 90 ? -8.104 2.943 15.622 1.00 67.56 90 THR A N 1
ATOM 694 C CA . THR A 1 90 ? -7.228 3.194 16.771 1.00 67.56 90 THR A CA 1
ATOM 695 C C . THR A 1 90 ? -8.026 3.543 18.029 1.00 67.56 90 THR A C 1
ATOM 697 O O . THR A 1 90 ? -7.630 3.174 19.128 1.00 67.56 90 THR A O 1
ATOM 700 N N . GLU A 1 91 ? -9.169 4.221 17.891 1.00 70.88 91 GLU A N 1
ATOM 701 C CA . GLU A 1 91 ? -10.069 4.506 19.017 1.00 70.88 91 GLU A CA 1
ATOM 702 C C . GLU A 1 91 ? -10.833 3.259 19.502 1.00 70.88 91 GLU A C 1
ATOM 704 O O . GLU A 1 91 ? -11.034 3.088 20.704 1.00 70.88 91 GLU A O 1
ATOM 709 N N . GLU A 1 92 ? -11.271 2.389 18.587 1.00 60.97 92 GLU A N 1
ATOM 710 C CA . GLU A 1 92 ? -12.078 1.200 18.897 1.00 60.97 92 GLU A CA 1
ATOM 711 C C . GLU A 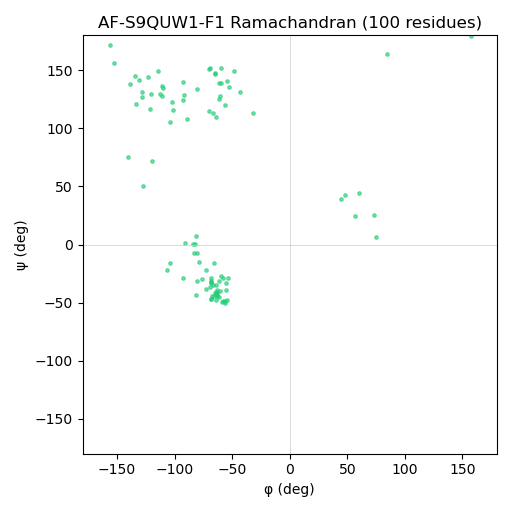1 92 ? -11.232 0.022 19.407 1.00 60.97 92 GLU A C 1
ATOM 713 O O . GLU A 1 92 ? -11.709 -0.750 20.241 1.00 60.97 92 GLU A O 1
ATOM 718 N N . HIS A 1 93 ? -9.980 -0.106 18.956 1.00 56.41 93 HIS A N 1
ATOM 719 C CA . HIS A 1 93 ? -9.028 -1.134 19.386 1.00 56.41 93 HIS A CA 1
ATOM 720 C C . HIS A 1 93 ? -7.777 -0.498 20.025 1.00 56.41 93 HIS A C 1
ATOM 722 O O . HIS A 1 93 ? -6.705 -0.540 19.418 1.00 56.41 93 HIS A O 1
ATOM 728 N N . PRO A 1 94 ? -7.871 0.064 21.247 1.00 53.16 94 PRO A N 1
ATOM 729 C CA . PRO A 1 94 ? -6.682 0.484 21.979 1.00 53.16 94 PRO A CA 1
ATOM 730 C C . PRO A 1 94 ? -5.791 -0.735 22.237 1.00 53.16 94 PRO A C 1
ATOM 732 O O . PRO A 1 94 ? -6.309 -1.813 22.552 1.00 53.16 94 PRO A O 1
ATOM 735 N N . ALA A 1 95 ? -4.477 -0.556 22.083 1.00 55.25 95 ALA A N 1
ATOM 736 C CA . ALA A 1 95 ? -3.432 -1.559 22.233 1.00 55.25 95 ALA A CA 1
ATOM 737 C C . ALA A 1 95 ? -3.812 -2.597 23.283 1.00 55.25 95 ALA A C 1
ATOM 739 O O . ALA A 1 95 ? -3.942 -2.307 24.474 1.00 55.25 95 ALA A O 1
ATOM 740 N N . ARG A 1 96 ? -4.032 -3.832 22.826 1.00 49.84 96 ARG A N 1
ATOM 741 C CA . ARG A 1 96 ? -4.176 -4.958 23.738 1.00 49.84 96 ARG A CA 1
ATOM 742 C C . ARG A 1 96 ? -2.831 -5.087 24.441 1.00 49.84 96 ARG A C 1
ATOM 744 O O . ARG A 1 96 ? -1.856 -5.455 23.787 1.00 49.84 96 ARG A O 1
ATOM 751 N N . ASP A 1 97 ? -2.795 -4.757 25.733 1.00 46.94 97 ASP A N 1
ATOM 752 C CA . ASP A 1 97 ? -1.618 -4.954 26.581 1.00 46.94 97 ASP A CA 1
ATOM 753 C C . ASP A 1 97 ? -1.013 -6.334 26.279 1.00 46.94 97 ASP A C 1
ATOM 755 O O . ASP A 1 97 ? -1.762 -7.324 26.217 1.00 46.94 97 ASP A O 1
ATOM 759 N N . PRO A 1 98 ? 0.310 -6.436 26.056 1.00 46.03 98 PRO A N 1
ATOM 760 C CA . PRO A 1 98 ? 0.936 -7.728 25.846 1.00 46.03 98 PRO A CA 1
ATOM 761 C C . PRO A 1 98 ? 0.617 -8.609 27.055 1.00 46.03 98 PRO A C 1
ATOM 763 O O . PRO A 1 98 ? 0.918 -8.255 28.196 1.00 46.03 98 PRO A O 1
ATOM 766 N N . ALA A 1 99 ? -0.047 -9.741 26.803 1.00 44.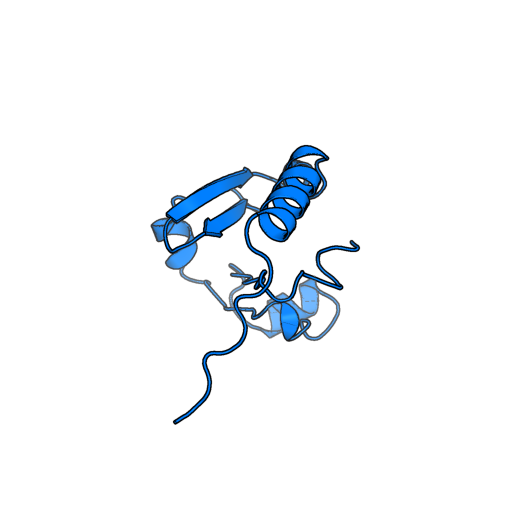03 99 ALA A N 1
ATOM 767 C CA . ALA A 1 99 ? -0.407 -10.685 27.851 1.00 44.03 99 ALA A CA 1
ATOM 768 C C . ALA A 1 99 ? 0.851 -11.051 28.663 1.00 44.03 99 ALA A C 1
ATOM 770 O O . ALA A 1 99 ? 1.902 -11.301 28.060 1.00 44.03 99 ALA A O 1
ATOM 771 N N . PRO A 1 100 ? 0.773 -11.079 30.006 1.00 37.62 100 PRO A N 1
ATOM 772 C CA . PRO A 1 100 ? 1.930 -11.365 30.834 1.00 37.62 100 PRO A CA 1
ATOM 773 C C . PRO A 1 100 ? 2.460 -12.759 30.503 1.00 37.62 100 PRO A C 1
ATOM 775 O O . PRO A 1 100 ? 1.722 -13.745 30.491 1.00 37.62 100 PRO A O 1
ATOM 778 N N . VAL A 1 101 ? 3.756 -12.818 30.210 1.00 47.78 101 VAL A N 1
ATOM 779 C CA . VAL A 1 101 ? 4.505 -14.064 30.069 1.00 47.78 101 VAL A CA 1
ATOM 780 C C . VAL A 1 101 ? 4.542 -14.718 31.454 1.00 47.78 101 VAL A C 1
ATOM 782 O O . VAL A 1 101 ? 5.112 -14.142 32.382 1.00 47.78 101 VAL A O 1
ATOM 785 N N . HIS A 1 102 ? 3.874 -15.863 31.605 1.00 49.06 102 HIS A N 1
ATOM 786 C CA . HIS A 1 102 ? 3.958 -16.720 32.791 1.00 49.06 102 HIS A CA 1
ATOM 787 C C . HIS A 1 102 ? 5.074 -17.751 32.638 1.00 49.06 102 HIS A C 1
ATOM 789 O O . HIS A 1 102 ? 5.216 -18.296 31.519 1.00 49.06 102 HIS A O 1
#

Foldseek 3Di:
DVCLVDPDPVDQAEAEDLDPDQVVVQVVVVHHDDVSNVYDYPVVCPVVVVVVNPAPPKDFDADPNDTPDIAGDPDRCPDPVVVVVSVVVCVVDPDPPDDDDD

Solvent-accessible surface area (backbone atoms only — not comparable to full-atom values): 6477 Å² total; per-residue (Å²): 122,63,58,86,74,56,52,57,94,79,52,82,51,75,41,75,39,65,43,88,47,67,69,57,48,22,60,75,69,74,41,83,78,62,74,77,37,53,70,41,80,28,54,84,39,57,64,42,54,75,70,69,56,88,59,79,53,62,51,75,41,68,57,97,91,37,81,77,47,77,34,69,35,72,70,41,64,76,27,73,65,44,53,52,50,54,53,48,50,53,69,76,52,60,72,76,72,80,75,80,88,126

pLDDT: mean 80.12, std 16.22, range [37.62, 97.56]